Protein AF-A0A915DQT6-F1 (afdb_monomer_lite)

InterPro domains:
  IPR021109 Aspartic peptidase domain superfamily [SSF50630] (4-154)

Secondary structure (DSSP, 8-state):
--EEEEE-S-BSSS--EEEEE--SSS-S----EETTS-GGGTTTS-SS--EE-GGGBTT------PPEEETTTTEEE--TTSPPHHHHHGGGSSSS-EEEEE-TT-TTT--EEEEESS--TTTS-S------B---TT-TT-B--S------------

Radius of gyration: 19.74 Å; chains: 1; bounding box: 49×44×51 Å

Structure (mmCIF, N/CA/C/O backbone):
data_AF-A0A915DQT6-F1
#
_entry.id   AF-A0A915DQT6-F1
#
loop_
_atom_site.group_PDB
_atom_site.id
_atom_site.type_symbol
_atom_site.label_atom_id
_atom_site.label_alt_id
_atom_site.label_comp_id
_atom_site.label_asym_id
_atom_site.label_entity_id
_atom_site.label_seq_id
_atom_site.pdbx_PDB_ins_code
_atom_site.Cartn_x
_atom_site.Cartn_y
_atom_site.Cartn_z
_atom_site.occupancy
_atom_site.B_iso_or_equiv
_atom_site.auth_seq_id
_atom_site.auth_comp_id
_atom_site.auth_asym_id
_atom_site.auth_atom_id
_atom_site.pdbx_PDB_model_num
ATOM 1 N N . MET A 1 1 ? 3.728 9.821 -7.075 1.00 65.00 1 MET A N 1
ATOM 2 C CA . MET A 1 1 ? 3.226 9.214 -5.823 1.00 65.00 1 MET A CA 1
ATOM 3 C C . MET A 1 1 ? 1.722 9.146 -5.959 1.00 65.00 1 MET A C 1
ATOM 5 O O . MET A 1 1 ? 1.117 10.192 -6.163 1.00 65.00 1 MET A O 1
ATOM 9 N N . ALA A 1 2 ? 1.139 7.948 -5.953 1.00 67.94 2 ALA A N 1
ATOM 10 C CA . ALA A 1 2 ? -0.311 7.822 -6.007 1.00 67.94 2 ALA A CA 1
ATOM 11 C C . ALA A 1 2 ? -0.898 8.178 -4.635 1.00 67.94 2 ALA A C 1
ATOM 13 O O . ALA A 1 2 ? -0.335 7.818 -3.597 1.00 67.94 2 ALA A O 1
ATOM 14 N N . LEU A 1 3 ? -2.008 8.912 -4.650 1.00 74.50 3 LEU A N 1
ATOM 15 C CA . LEU A 1 3 ? -2.800 9.212 -3.465 1.00 74.50 3 LEU A CA 1
ATOM 16 C C . LEU A 1 3 ? -4.054 8.346 -3.505 1.00 74.50 3 LEU A C 1
ATOM 18 O O . LEU A 1 3 ? -4.701 8.242 -4.547 1.00 74.50 3 LEU A O 1
ATOM 22 N N . ALA A 1 4 ? -4.396 7.732 -2.379 1.00 76.94 4 ALA A N 1
ATOM 23 C CA . ALA A 1 4 ? -5.589 6.911 -2.246 1.00 76.94 4 ALA A CA 1
ATOM 24 C C . ALA A 1 4 ? -6.488 7.454 -1.138 1.00 76.94 4 ALA A C 1
ATOM 26 O O . ALA A 1 4 ? -6.022 7.763 -0.042 1.00 76.94 4 ALA A O 1
ATOM 27 N N . ASN A 1 5 ? -7.788 7.513 -1.420 1.00 83.69 5 ASN A N 1
ATOM 28 C CA . ASN A 1 5 ? -8.801 7.720 -0.397 1.00 83.69 5 ASN A CA 1
ATOM 29 C C . ASN A 1 5 ? -9.092 6.379 0.271 1.00 83.69 5 ASN A C 1
ATOM 31 O O . ASN A 1 5 ? -9.578 5.456 -0.382 1.00 83.69 5 ASN A O 1
ATOM 35 N N . ILE A 1 6 ? -8.822 6.275 1.567 1.00 85.19 6 ILE A N 1
ATOM 36 C CA . ILE A 1 6 ? -9.133 5.083 2.356 1.00 85.19 6 ILE A CA 1
ATOM 37 C C . ILE A 1 6 ? -10.081 5.429 3.498 1.00 85.19 6 ILE A C 1
ATOM 39 O O . ILE A 1 6 ? -10.099 6.552 3.997 1.00 85.19 6 ILE A O 1
ATOM 43 N N . SER A 1 7 ? -10.857 4.442 3.936 1.00 88.75 7 SER A N 1
ATOM 44 C CA . SER A 1 7 ? -11.599 4.496 5.197 1.00 88.75 7 SER A CA 1
ATOM 45 C C . SER A 1 7 ? -11.001 3.483 6.161 1.00 88.75 7 SER A C 1
ATOM 47 O O . SER A 1 7 ? -10.676 2.371 5.746 1.00 88.75 7 SER A O 1
ATOM 49 N N . PHE A 1 8 ? -10.852 3.850 7.434 1.00 86.00 8 PHE A N 1
ATOM 50 C CA . PHE A 1 8 ? -10.230 2.972 8.424 1.00 86.00 8 PHE A CA 1
ATOM 51 C C . PHE A 1 8 ? -11.129 2.714 9.640 1.00 86.00 8 PHE A C 1
ATOM 53 O O . PHE A 1 8 ? -11.684 3.637 10.241 1.00 86.00 8 PHE A O 1
ATOM 60 N N . GLY A 1 9 ? -11.231 1.439 10.030 1.00 86.44 9 GLY A N 1
ATOM 61 C CA . GLY A 1 9 ? -12.081 0.974 11.129 1.00 86.44 9 GLY A CA 1
ATOM 62 C C . GLY A 1 9 ? -13.578 0.932 10.795 1.00 86.44 9 GLY A C 1
ATOM 63 O O . GLY A 1 9 ? -13.998 1.254 9.688 1.00 86.44 9 GLY A O 1
ATOM 64 N N . THR A 1 10 ? -14.389 0.532 11.779 1.00 89.25 10 THR A N 1
ATOM 65 C CA . THR A 1 10 ? -15.859 0.563 11.688 1.00 89.25 10 THR A CA 1
ATOM 66 C C . THR A 1 10 ? -16.378 1.706 12.556 1.00 89.25 10 THR A C 1
ATOM 68 O O . THR A 1 10 ? -16.449 1.560 13.782 1.00 89.25 10 THR A O 1
ATOM 71 N N . PRO A 1 11 ? -16.669 2.875 11.968 1.00 82.19 11 PRO A N 1
ATOM 72 C CA . PRO A 1 11 ? -17.000 4.069 12.726 1.00 82.19 11 PRO A CA 1
ATOM 73 C C . PRO A 1 11 ? -18.331 3.922 13.466 1.00 82.19 11 PRO A C 1
ATOM 75 O O . PRO A 1 11 ? -19.324 3.475 12.899 1.00 82.19 11 PRO A O 1
ATOM 78 N N . ARG A 1 12 ? -18.380 4.362 14.726 1.00 80.44 12 ARG A N 1
ATOM 79 C CA . ARG A 1 12 ? -19.627 4.392 15.508 1.00 80.44 12 ARG A CA 1
ATOM 80 C C . ARG A 1 12 ? -20.528 5.571 15.141 1.00 80.44 12 ARG A C 1
ATOM 82 O O . ARG A 1 12 ? -21.736 5.481 15.327 1.00 80.44 12 ARG A O 1
ATOM 89 N N . LYS A 1 13 ? -19.942 6.686 14.687 1.00 81.50 13 LYS A N 1
ATOM 90 C CA . LYS A 1 13 ? -20.676 7.927 14.374 1.00 81.50 13 LYS A CA 1
ATOM 91 C C . LYS A 1 13 ? -20.395 8.470 12.977 1.00 81.50 13 LYS A C 1
ATOM 93 O O . LYS A 1 13 ? -21.330 8.751 12.242 1.00 81.50 13 LYS A O 1
ATOM 98 N N . PHE A 1 14 ? -19.120 8.612 12.621 1.00 80.06 14 PHE A N 1
ATOM 99 C CA . PHE A 1 14 ? -18.698 9.243 11.368 1.00 80.06 14 PHE A CA 1
ATOM 100 C C . PHE A 1 14 ? -17.552 8.468 10.719 1.00 80.06 14 PHE A C 1
ATOM 102 O O . PHE A 1 14 ? -16.637 8.078 11.455 1.00 80.06 14 PHE A O 1
ATOM 109 N N . PRO A 1 15 ? -17.575 8.273 9.385 1.00 85.38 15 PRO A N 1
ATOM 110 C CA . PRO A 1 15 ? -16.447 7.745 8.624 1.00 85.38 15 PRO A CA 1
ATOM 111 C C . PRO A 1 15 ? -15.128 8.426 8.981 1.00 85.38 15 PRO A C 1
ATOM 113 O O . PRO A 1 15 ? -15.059 9.647 9.088 1.00 85.38 15 PRO A O 1
ATOM 116 N N . GLN A 1 16 ? -14.084 7.619 9.166 1.00 88.75 16 GLN A N 1
ATOM 117 C CA . GLN A 1 16 ? -12.714 8.095 9.346 1.00 88.75 16 GLN A CA 1
ATOM 118 C C . GLN A 1 16 ? -11.988 7.896 8.018 1.00 88.75 16 GLN A C 1
ATOM 120 O O . GLN A 1 16 ? -11.523 6.793 7.722 1.00 88.75 16 GLN A O 1
ATOM 125 N N . THR A 1 17 ? -11.994 8.940 7.190 1.00 88.81 17 THR A N 1
ATOM 126 C CA . THR A 1 17 ? -11.440 8.931 5.831 1.00 88.81 17 THR A CA 1
ATOM 127 C C . THR A 1 17 ? -10.076 9.600 5.791 1.00 88.81 17 THR A C 1
ATOM 129 O O . THR A 1 17 ? -9.881 10.649 6.402 1.00 88.81 17 THR A O 1
ATOM 132 N N . PHE A 1 18 ? -9.148 9.037 5.029 1.00 86.12 18 PHE A N 1
ATOM 133 C CA . PHE A 1 18 ? -7.775 9.522 4.920 1.00 86.12 18 PHE A CA 1
ATOM 134 C C . PHE A 1 18 ? -7.354 9.574 3.459 1.00 86.12 18 PHE A C 1
ATOM 136 O O . PHE A 1 18 ? -7.719 8.690 2.684 1.00 86.12 18 PHE A O 1
ATOM 143 N N . ILE A 1 19 ? -6.545 10.575 3.120 1.00 81.56 19 ILE A N 1
ATOM 144 C CA . ILE A 1 19 ? -5.747 10.563 1.898 1.00 81.56 19 ILE A CA 1
ATOM 145 C C . ILE A 1 19 ? -4.380 10.013 2.277 1.00 81.56 19 ILE A C 1
ATOM 147 O O . ILE A 1 19 ? -3.684 10.597 3.107 1.00 81.56 19 ILE A O 1
ATOM 151 N N . VAL A 1 20 ? -4.006 8.876 1.698 1.00 78.56 20 VAL A N 1
ATOM 152 C CA . VAL A 1 20 ? -2.724 8.227 1.974 1.00 78.56 20 VAL A CA 1
ATOM 153 C C . VAL A 1 20 ? -1.860 8.197 0.730 1.00 78.56 20 VAL A C 1
ATOM 155 O O . VAL A 1 20 ? -2.336 7.939 -0.375 1.00 78.56 20 VAL A O 1
ATOM 158 N N . ALA A 1 21 ? -0.575 8.457 0.925 1.00 76.25 21 ALA A N 1
ATOM 159 C CA . ALA A 1 21 ? 0.441 8.271 -0.090 1.00 76.25 21 ALA A CA 1
ATOM 160 C C . ALA A 1 21 ? 0.859 6.801 -0.155 1.00 76.25 21 ALA A C 1
ATOM 162 O O . ALA A 1 21 ? 1.152 6.186 0.871 1.00 76.25 21 ALA A O 1
ATOM 163 N N . THR A 1 22 ? 0.942 6.244 -1.361 1.00 73.69 22 THR A N 1
ATOM 164 C CA . THR A 1 22 ? 1.570 4.9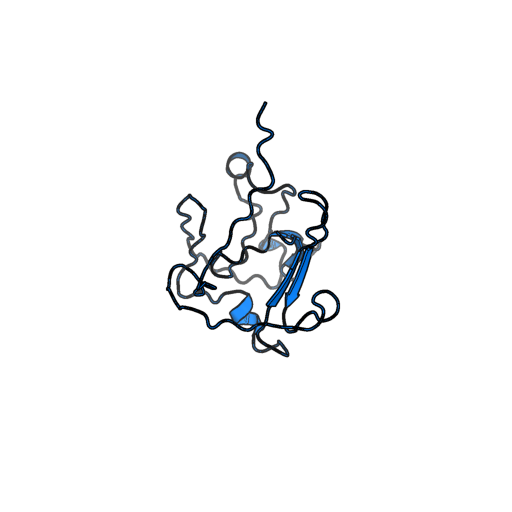35 -1.560 1.00 73.69 22 THR A CA 1
ATOM 165 C C . THR A 1 22 ? 3.089 5.096 -1.595 1.00 73.69 22 THR A C 1
ATOM 167 O O . THR A 1 22 ? 3.617 5.720 -2.523 1.00 73.69 22 THR A O 1
ATOM 170 N N . ASP A 1 23 ? 3.784 4.507 -0.624 1.00 73.50 23 ASP A N 1
ATOM 171 C CA . ASP A 1 23 ? 5.244 4.418 -0.588 1.00 73.50 23 ASP A CA 1
ATOM 172 C C . ASP A 1 23 ? 5.686 2.949 -0.538 1.00 73.50 23 ASP A C 1
ATOM 174 O O . ASP A 1 23 ? 5.438 2.243 0.439 1.00 73.50 23 ASP A O 1
ATOM 178 N N . PHE A 1 24 ? 6.352 2.497 -1.600 1.00 68.25 24 PHE A N 1
ATOM 179 C CA . PHE A 1 24 ? 6.819 1.117 -1.760 1.00 68.25 24 PHE A CA 1
ATOM 180 C C . PHE A 1 24 ? 8.180 0.857 -1.099 1.00 68.25 24 PHE A C 1
ATOM 182 O O . PHE A 1 24 ? 8.604 -0.296 -1.029 1.00 68.25 24 PHE A O 1
ATOM 189 N N . PHE A 1 25 ? 8.855 1.906 -0.616 1.00 66.12 25 PHE A N 1
ATOM 190 C CA . PHE A 1 25 ? 10.083 1.793 0.173 1.00 66.12 25 PHE A CA 1
ATOM 191 C C . PHE A 1 25 ? 9.793 1.648 1.665 1.00 66.12 25 PHE A C 1
ATOM 193 O O . PHE A 1 25 ? 10.594 1.074 2.404 1.00 66.12 25 PHE A O 1
ATOM 200 N N . SER A 1 26 ? 8.623 2.110 2.111 1.00 63.12 26 SER A N 1
ATOM 201 C CA . SER A 1 26 ? 8.072 1.679 3.389 1.00 63.12 26 SER A CA 1
ATOM 202 C C . SER A 1 26 ? 7.784 0.176 3.299 1.00 63.12 26 SER A C 1
ATOM 204 O O . SER A 1 26 ? 7.318 -0.305 2.268 1.00 63.12 26 SER A O 1
ATOM 206 N N . LEU A 1 27 ? 8.065 -0.596 4.352 1.00 63.31 27 LEU A N 1
ATOM 207 C CA . LEU A 1 27 ? 7.929 -2.066 4.386 1.00 63.31 27 LEU A CA 1
ATOM 208 C C . LEU A 1 27 ? 6.458 -2.561 4.307 1.00 63.31 27 LEU A C 1
ATOM 210 O O . LEU A 1 27 ? 6.099 -3.598 4.863 1.00 63.31 27 LEU A O 1
ATOM 214 N N . GLY A 1 28 ? 5.581 -1.813 3.632 1.00 67.75 28 GLY A N 1
ATOM 215 C CA . GLY A 1 28 ? 4.166 -2.095 3.436 1.00 67.75 28 GLY A CA 1
ATOM 216 C C . GLY A 1 28 ? 3.306 -1.780 4.660 1.00 67.75 28 GLY A C 1
ATOM 217 O O . GLY A 1 28 ? 2.268 -2.417 4.852 1.00 67.75 28 GLY A O 1
ATOM 218 N N . TYR A 1 29 ? 3.733 -0.831 5.498 1.00 75.56 29 TYR A N 1
ATOM 219 C CA . TYR A 1 29 ? 2.961 -0.360 6.646 1.00 75.56 29 TYR A CA 1
ATOM 220 C C . TYR A 1 29 ? 2.054 0.811 6.261 1.00 75.56 29 TYR A C 1
ATOM 222 O O . TYR A 1 29 ? 2.474 1.737 5.575 1.00 75.56 29 TYR A O 1
ATOM 230 N N . LEU A 1 30 ? 0.817 0.790 6.760 1.00 78.75 30 LEU A N 1
ATOM 231 C CA . LEU A 1 30 ? -0.067 1.952 6.753 1.00 78.75 30 LEU A CA 1
ATOM 232 C C . LEU A 1 30 ? 0.150 2.742 8.045 1.00 78.75 30 LEU A C 1
ATOM 234 O O . LEU A 1 30 ? 0.012 2.190 9.137 1.00 78.75 30 LEU A O 1
ATOM 238 N N . ILE A 1 31 ? 0.452 4.030 7.916 1.00 79.56 31 ILE A N 1
ATOM 239 C CA . ILE A 1 31 ? 0.686 4.931 9.046 1.00 79.56 31 ILE A CA 1
ATOM 240 C C . ILE A 1 31 ? -0.378 6.020 9.012 1.00 79.56 31 ILE A C 1
ATOM 242 O O . ILE A 1 31 ? -0.531 6.714 8.010 1.00 79.56 31 ILE A O 1
ATOM 246 N N . LEU A 1 32 ? -1.113 6.156 10.114 1.00 82.75 32 LEU A N 1
ATOM 247 C CA . LEU A 1 32 ? -2.129 7.186 10.321 1.00 82.75 32 LEU A CA 1
ATOM 248 C C . LEU A 1 32 ? -1.737 8.028 11.539 1.00 82.75 32 LEU A C 1
ATOM 250 O O . LEU A 1 32 ? -1.147 7.509 12.486 1.00 82.75 32 LEU A O 1
ATOM 254 N N . ILE A 1 33 ? -2.085 9.314 11.533 1.00 83.38 33 ILE A N 1
ATOM 255 C CA . ILE A 1 33 ? -1.845 10.200 12.677 1.00 83.38 33 ILE A CA 1
ATOM 256 C C . ILE A 1 33 ? -2.913 9.929 13.743 1.00 83.38 33 ILE A C 1
ATOM 258 O O . ILE A 1 33 ? -4.105 9.978 13.445 1.00 83.38 33 ILE A O 1
ATOM 262 N N . ASP A 1 34 ? -2.511 9.659 14.984 1.00 86.38 34 ASP A N 1
ATOM 263 C CA . ASP A 1 34 ? -3.448 9.504 16.105 1.00 86.38 34 ASP A CA 1
ATOM 264 C C . ASP A 1 34 ? -4.097 10.853 16.469 1.00 86.38 34 ASP A C 1
ATOM 266 O O . ASP A 1 34 ? -3.443 11.893 16.451 1.00 86.38 34 ASP A O 1
ATOM 270 N N . TRP A 1 35 ? -5.382 10.860 16.833 1.00 87.50 35 TRP A N 1
ATOM 271 C CA . TRP A 1 35 ? -6.096 12.079 17.251 1.00 87.50 35 TRP A CA 1
ATOM 272 C C . TRP A 1 35 ? -5.541 12.743 18.515 1.00 87.50 35 TRP A C 1
ATOM 274 O O . TRP A 1 35 ? -5.813 13.918 18.750 1.00 87.50 35 TRP A O 1
ATOM 284 N N . LYS A 1 36 ? -4.783 11.999 19.324 1.00 87.50 36 LYS A N 1
ATOM 285 C CA . LYS A 1 36 ? -4.060 12.499 20.498 1.00 87.50 36 LYS A CA 1
ATOM 286 C C . LYS A 1 36 ? -2.637 12.949 20.178 1.00 87.50 36 LYS A C 1
ATOM 288 O O . LYS A 1 36 ? -1.931 13.351 21.099 1.00 87.50 36 LYS A O 1
ATOM 293 N N . ALA A 1 37 ? -2.183 12.816 18.931 1.00 82.38 37 ALA A N 1
ATOM 294 C CA . ALA A 1 37 ? -0.853 13.263 18.552 1.00 82.38 37 ALA A CA 1
ATOM 295 C C . ALA A 1 37 ? -0.734 14.779 18.742 1.00 82.38 37 ALA A C 1
ATOM 297 O O . ALA A 1 37 ? -1.654 15.535 18.428 1.00 82.38 37 ALA A O 1
ATOM 298 N N . ASP A 1 38 ? 0.420 15.215 19.236 1.00 82.06 38 ASP A N 1
ATOM 299 C CA . ASP A 1 38 ? 0.761 16.628 19.315 1.00 82.06 38 ASP A CA 1
ATOM 300 C C . ASP A 1 38 ? 1.085 17.150 17.909 1.00 82.06 38 ASP A C 1
ATOM 302 O O . ASP A 1 38 ? 2.187 16.969 17.387 1.00 82.06 38 ASP A O 1
ATOM 306 N N . LEU A 1 39 ? 0.080 17.744 17.262 1.00 71.62 39 LEU A N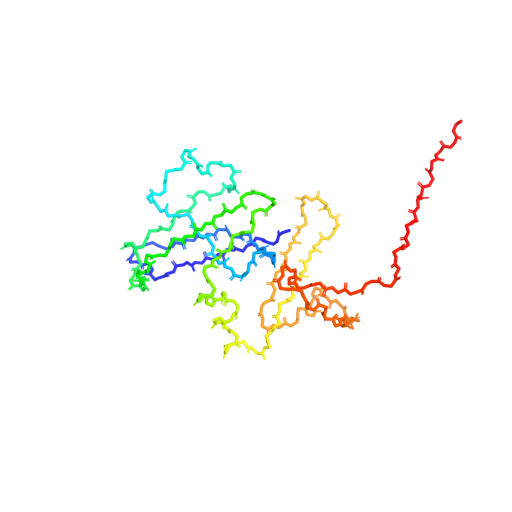 1
ATOM 307 C CA . LEU A 1 39 ? 0.156 18.142 15.858 1.00 71.62 39 LEU A CA 1
ATOM 308 C C . LEU A 1 39 ? 1.112 19.308 15.602 1.00 71.62 39 LEU A C 1
ATOM 310 O O . LEU A 1 39 ? 1.524 19.486 14.452 1.00 71.62 39 LEU A O 1
ATOM 314 N N . ASP A 1 40 ? 1.493 20.064 16.632 1.00 72.00 40 ASP A N 1
ATOM 315 C CA . ASP A 1 40 ? 2.469 21.146 16.490 1.00 72.00 40 ASP A CA 1
ATOM 316 C C . ASP A 1 40 ? 3.846 20.574 16.109 1.00 72.00 40 ASP A C 1
ATOM 318 O O . ASP A 1 40 ? 4.559 21.149 15.283 1.00 72.00 40 ASP A O 1
ATOM 322 N N . ASN A 1 41 ? 4.140 19.355 16.572 1.00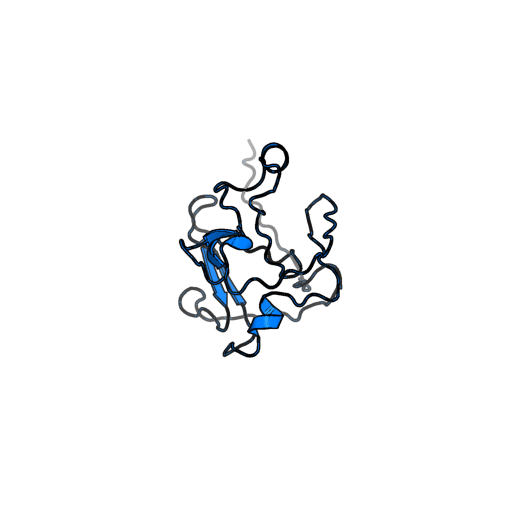 67.12 41 ASN A N 1
ATOM 323 C CA . ASN A 1 41 ? 5.352 18.596 16.262 1.00 67.12 41 ASN A CA 1
ATOM 324 C C . ASN A 1 41 ? 5.244 17.695 15.009 1.00 67.12 41 ASN A C 1
ATOM 326 O O . ASN A 1 41 ? 6.240 17.115 14.580 1.00 67.12 41 ASN A O 1
ATOM 330 N N . VAL A 1 42 ? 4.058 17.572 14.395 1.00 63.19 42 VAL A N 1
ATOM 331 C CA . VAL A 1 42 ? 3.787 16.686 13.231 1.00 63.19 42 VAL A CA 1
ATOM 332 C C . VAL A 1 42 ? 3.575 17.489 11.929 1.00 63.19 42 VAL A C 1
ATOM 334 O O . VAL A 1 42 ? 3.357 16.939 10.850 1.00 63.19 42 VAL A O 1
ATOM 337 N N . SER A 1 43 ? 3.674 18.816 12.006 1.00 49.78 43 SER A N 1
ATOM 338 C CA . SER A 1 43 ? 3.128 19.789 11.049 1.00 49.78 43 SER A CA 1
ATOM 339 C C . SER A 1 43 ? 3.743 19.835 9.637 1.00 49.78 43 SER A C 1
ATOM 341 O O . SER A 1 43 ? 3.220 20.560 8.792 1.00 49.78 43 SER A O 1
ATOM 343 N N . HIS A 1 44 ? 4.787 19.060 9.329 1.00 52.44 44 HIS A N 1
ATOM 344 C CA . HIS A 1 44 ? 5.534 19.215 8.071 1.00 52.44 44 HIS A CA 1
ATOM 345 C C . HIS A 1 44 ? 5.180 18.251 6.931 1.00 52.44 44 HIS A C 1
ATOM 347 O O . HIS A 1 44 ? 5.660 18.472 5.822 1.00 52.44 44 HIS A O 1
ATOM 353 N N . PHE A 1 45 ? 4.364 17.210 7.146 1.00 52.22 45 PHE A N 1
ATOM 354 C CA . PHE A 1 45 ? 4.333 16.100 6.179 1.00 52.22 45 PHE A CA 1
ATOM 355 C C . PHE A 1 45 ? 3.017 15.794 5.461 1.00 52.22 45 PHE A C 1
ATOM 357 O O . PHE A 1 45 ? 3.088 15.052 4.486 1.00 52.22 45 PHE A O 1
ATOM 364 N N . LEU A 1 46 ? 1.845 16.326 5.841 1.00 54.69 46 LEU A N 1
ATOM 365 C CA . LEU A 1 46 ? 0.589 15.933 5.174 1.00 54.69 46 LEU A CA 1
ATOM 366 C C . LEU A 1 46 ? -0.401 17.102 4.972 1.00 54.69 46 LEU A C 1
ATOM 368 O O . LEU A 1 46 ? -0.659 17.839 5.925 1.00 54.69 46 LEU A O 1
ATOM 372 N N . PRO A 1 47 ? -0.967 17.270 3.754 1.00 47.81 47 PRO A N 1
ATOM 373 C CA . PRO A 1 47 ? -1.858 18.382 3.408 1.00 47.81 47 PRO A CA 1
ATOM 374 C C . PRO A 1 47 ? -3.233 18.322 4.096 1.00 47.81 47 PRO A C 1
ATOM 376 O O . PRO A 1 47 ? -3.834 19.372 4.301 1.00 47.81 47 PRO A O 1
ATOM 379 N N . ASP A 1 48 ? -3.680 17.142 4.539 1.00 59.56 48 ASP A N 1
ATOM 380 C CA . ASP A 1 48 ? -4.942 16.960 5.264 1.00 59.56 48 ASP A CA 1
ATOM 381 C C . ASP A 1 48 ? -4.690 16.304 6.627 1.00 59.56 48 ASP A C 1
ATOM 383 O O . ASP A 1 48 ? -4.265 15.152 6.725 1.00 59.56 48 ASP A O 1
ATOM 387 N N . LYS A 1 49 ? -4.958 17.044 7.710 1.00 66.00 49 LYS A N 1
ATOM 388 C CA . LYS A 1 49 ? -4.747 16.608 9.104 1.00 66.00 49 LYS A CA 1
ATOM 389 C C . LYS A 1 49 ? -5.861 15.680 9.605 1.00 66.00 49 LYS A C 1
ATOM 391 O O . LYS A 1 49 ? -6.372 15.860 10.711 1.00 66.00 49 LYS A O 1
ATOM 396 N N . ASN A 1 50 ? -6.269 14.700 8.802 1.00 81.00 50 ASN A N 1
ATOM 397 C CA . ASN A 1 50 ? -7.226 13.704 9.271 1.00 81.00 50 ASN A CA 1
ATOM 398 C C . ASN A 1 50 ? -6.535 12.800 10.288 1.00 81.00 50 ASN A C 1
ATOM 400 O O . ASN A 1 50 ? -5.493 12.205 10.013 1.00 81.00 50 ASN A O 1
ATOM 404 N N . THR A 1 51 ? -7.123 12.709 11.476 1.00 87.00 51 THR A N 1
ATOM 405 C CA . THR A 1 51 ? -6.598 11.896 12.566 1.00 87.00 51 THR A CA 1
ATOM 406 C C . THR A 1 51 ? -7.476 10.680 12.816 1.00 87.00 51 THR A C 1
ATOM 408 O O . THR A 1 51 ? -8.698 10.711 12.657 1.00 87.00 51 THR A O 1
ATOM 411 N N . PHE A 1 52 ? -6.844 9.577 13.199 1.00 89.94 52 PHE A N 1
ATOM 412 C CA . PHE A 1 52 ? -7.528 8.362 13.591 1.00 89.94 52 PHE A CA 1
ATOM 413 C C . PHE A 1 52 ? -7.904 8.419 15.071 1.00 89.94 52 PHE A C 1
ATOM 415 O O . PHE A 1 52 ? -7.051 8.546 15.948 1.00 89.94 52 PHE A O 1
ATOM 422 N N . ASN A 1 53 ? -9.196 8.268 15.351 1.00 91.69 53 ASN A N 1
ATOM 423 C CA . ASN A 1 53 ? -9.759 8.104 16.679 1.00 91.69 53 ASN A CA 1
ATOM 424 C C . ASN A 1 53 ? -10.206 6.654 16.902 1.00 91.69 53 ASN A C 1
ATOM 426 O O . ASN A 1 53 ? -11.313 6.240 16.538 1.00 91.69 53 ASN A O 1
ATOM 430 N N . SER A 1 54 ? -9.347 5.894 17.580 1.00 91.44 54 SER A N 1
ATOM 431 C CA . SER A 1 54 ? -9.594 4.504 17.972 1.00 91.44 54 SER A CA 1
ATOM 432 C C . SER A 1 54 ? -10.859 4.319 18.815 1.00 91.44 54 SER A C 1
ATOM 434 O O . SER A 1 54 ? -11.558 3.322 18.655 1.00 91.44 54 SER A O 1
ATOM 436 N N . SER A 1 55 ? -11.222 5.303 19.647 1.00 92.44 55 SER A N 1
ATOM 437 C CA . SER A 1 55 ? -12.432 5.244 20.486 1.00 92.44 55 SER A CA 1
ATOM 438 C C . SER A 1 55 ? -13.722 5.347 19.663 1.00 92.44 55 SER A C 1
ATOM 440 O O . SER A 1 55 ? -14.790 4.937 20.118 1.00 92.44 55 SER A O 1
ATOM 442 N N . ASN A 1 56 ? -13.633 5.874 18.439 1.00 91.81 56 ASN A N 1
ATOM 443 C CA . ASN A 1 56 ? -14.748 5.962 17.501 1.00 91.81 56 ASN A CA 1
ATOM 444 C C . ASN A 1 56 ? -14.850 4.730 16.578 1.00 91.81 56 ASN A C 1
ATOM 446 O O . ASN A 1 56 ? -15.734 4.695 15.728 1.00 91.81 56 ASN A O 1
ATOM 450 N N . SER A 1 57 ? -13.997 3.711 16.728 1.00 92.81 57 SER A N 1
ATOM 451 C CA . SER A 1 57 ? -14.056 2.480 15.927 1.00 92.81 57 SER A CA 1
ATOM 452 C C . SER A 1 57 ? -14.518 1.291 16.773 1.00 92.81 57 SER A C 1
ATOM 454 O O . SER A 1 57 ? -13.951 1.008 17.825 1.00 92.81 57 SER A O 1
ATOM 456 N N . SER A 1 58 ? -15.559 0.574 16.341 1.00 92.75 58 SER A N 1
ATOM 457 C CA . SER A 1 58 ? -16.025 -0.648 17.020 1.00 92.75 58 SER A CA 1
ATOM 458 C C . SER A 1 58 ? -15.147 -1.870 16.746 1.00 92.75 58 SER A C 1
ATOM 460 O O . SER A 1 58 ? -15.179 -2.815 17.526 1.00 92.75 58 SER A O 1
ATOM 462 N N . THR A 1 59 ? -14.349 -1.842 15.678 1.00 91.00 59 THR A N 1
ATOM 463 C CA . THR A 1 59 ? -13.441 -2.931 15.289 1.00 91.00 59 THR A CA 1
ATOM 464 C C . THR A 1 59 ? -11.990 -2.673 15.681 1.00 91.00 59 THR A C 1
ATOM 466 O O . THR A 1 59 ? -11.105 -3.434 15.301 1.00 91.00 59 THR A O 1
ATOM 469 N N . PHE A 1 60 ? -11.714 -1.597 16.423 1.00 89.88 60 PHE A N 1
ATOM 470 C CA . PHE A 1 60 ? -10.360 -1.331 16.886 1.00 89.88 60 PHE A CA 1
ATOM 471 C C . PHE A 1 60 ? -9.947 -2.334 17.964 1.00 89.88 60 PHE A C 1
ATOM 473 O O . PHE A 1 60 ? -10.546 -2.404 19.037 1.00 89.88 60 PHE A O 1
ATOM 480 N N . THR A 1 61 ? -8.864 -3.054 17.695 1.00 85.81 61 THR A N 1
ATOM 481 C CA . THR A 1 61 ? -8.149 -3.865 18.678 1.00 85.81 61 THR A CA 1
ATOM 482 C C . THR A 1 61 ? -6.804 -3.210 18.952 1.00 85.81 61 THR A C 1
ATOM 484 O O . THR A 1 61 ? -5.936 -3.172 18.079 1.00 85.81 61 THR A O 1
ATOM 487 N N . GLY A 1 62 ? -6.635 -2.661 20.154 1.00 81.06 62 GLY A N 1
ATOM 488 C CA . GLY A 1 62 ? -5.406 -1.971 20.529 1.00 81.06 62 GLY A CA 1
ATOM 489 C C . GLY A 1 62 ? -4.228 -2.927 20.681 1.00 81.06 62 GLY A C 1
ATOM 490 O O . GLY A 1 62 ? -4.335 -3.964 21.335 1.00 81.06 62 GLY A O 1
ATOM 491 N N . ARG A 1 63 ? -3.080 -2.538 20.126 1.00 78.81 63 ARG A N 1
ATOM 492 C CA . ARG A 1 63 ? -1.778 -3.112 20.463 1.00 78.81 63 ARG A CA 1
ATOM 493 C C . ARG A 1 63 ? -0.803 -1.960 20.672 1.00 78.81 63 ARG A C 1
ATOM 495 O O . ARG A 1 63 ? -0.560 -1.190 19.750 1.00 78.81 63 ARG A O 1
ATOM 502 N N . ASN A 1 64 ? -0.258 -1.841 21.879 1.00 75.06 64 ASN A N 1
ATOM 503 C CA . ASN A 1 64 ? 0.762 -0.840 22.172 1.00 75.06 64 ASN A CA 1
ATOM 504 C C . ASN A 1 64 ? 2.101 -1.366 21.673 1.00 75.06 64 ASN A C 1
ATOM 506 O O . ASN A 1 64 ? 2.736 -2.190 22.328 1.00 75.06 64 ASN A O 1
ATOM 510 N N . VAL A 1 65 ? 2.483 -0.926 20.480 1.00 71.38 65 VAL A N 1
ATOM 511 C CA . VAL A 1 65 ? 3.776 -1.243 19.888 1.00 71.38 65 VAL A CA 1
ATOM 512 C C . VAL A 1 65 ? 4.489 0.061 19.598 1.00 71.38 65 VAL A C 1
ATOM 514 O O . VAL A 1 65 ? 3.932 0.941 18.945 1.00 71.38 65 VAL A O 1
ATOM 517 N N . ASN A 1 66 ? 5.713 0.186 20.098 1.00 71.12 66 ASN A N 1
ATOM 518 C CA . ASN A 1 66 ? 6.536 1.349 19.816 1.00 71.12 66 ASN A CA 1
ATOM 519 C C . ASN A 1 66 ? 7.134 1.196 18.417 1.00 71.12 66 ASN A C 1
ATOM 521 O O . ASN A 1 66 ? 7.761 0.180 18.118 1.00 71.12 66 ASN A O 1
ATOM 525 N N . PHE A 1 67 ? 6.938 2.209 17.581 1.00 67.19 67 PHE A N 1
ATOM 526 C CA . PHE A 1 67 ? 7.618 2.344 16.299 1.00 67.19 67 PHE A CA 1
ATOM 527 C C . PHE A 1 67 ? 8.763 3.335 16.478 1.00 67.19 67 PHE A C 1
ATOM 529 O O . PHE A 1 67 ? 8.560 4.426 17.012 1.00 67.19 67 PHE A O 1
ATOM 536 N N . THR A 1 68 ? 9.960 2.965 16.040 1.00 63.72 68 THR A N 1
ATOM 537 C CA . THR A 1 68 ? 11.089 3.889 15.922 1.00 63.72 68 THR A CA 1
ATOM 538 C C . THR A 1 68 ? 11.222 4.294 14.461 1.00 63.72 68 THR A C 1
ATOM 540 O O . THR A 1 68 ? 11.208 3.444 13.571 1.00 63.72 68 THR A O 1
ATOM 543 N N . SER A 1 69 ? 11.312 5.596 14.209 1.00 60.50 69 SER A N 1
ATOM 544 C CA . SER A 1 69 ? 11.617 6.140 12.888 1.00 60.50 69 SER A CA 1
ATOM 545 C C . SER A 1 69 ? 13.012 6.737 12.933 1.00 60.50 69 SER A C 1
ATOM 547 O O . SER A 1 69 ? 13.221 7.736 13.619 1.00 60.50 69 SER A O 1
ATOM 549 N N . ASP A 1 70 ? 13.931 6.176 12.160 1.00 55.38 70 ASP A N 1
ATOM 550 C CA . ASP A 1 70 ? 15.224 6.798 11.909 1.00 55.38 70 ASP A CA 1
ATOM 551 C C . ASP A 1 70 ? 15.060 7.724 10.684 1.00 55.38 70 ASP A C 1
ATOM 553 O O . ASP A 1 70 ? 14.857 7.267 9.560 1.00 55.38 70 ASP A O 1
ATOM 557 N N . PHE A 1 71 ? 15.052 9.046 10.885 1.00 47.16 71 PHE A N 1
ATOM 558 C CA . PHE A 1 71 ? 15.152 10.025 9.783 1.00 47.16 71 PHE A CA 1
ATOM 559 C C . PHE A 1 71 ? 16.594 9.976 9.224 1.00 47.16 71 PHE A C 1
ATOM 561 O O . PHE A 1 71 ? 17.526 9.982 10.019 1.00 47.16 71 PHE A O 1
ATOM 568 N N . ALA A 1 72 ? 16.931 9.961 7.927 1.00 46.09 72 ALA A N 1
ATOM 569 C CA . ALA A 1 72 ? 16.222 10.136 6.659 1.00 46.09 72 ALA A CA 1
ATOM 570 C C . ALA A 1 72 ? 16.982 9.381 5.525 1.00 46.09 72 ALA A C 1
ATOM 572 O O . ALA A 1 72 ? 18.197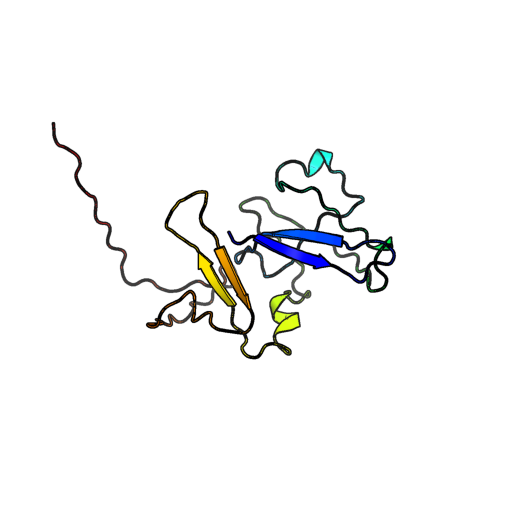 9.199 5.649 1.00 46.09 72 ALA A O 1
ATOM 573 N N . PRO A 1 73 ? 16.335 9.011 4.395 1.00 49.44 73 PRO A N 1
ATOM 574 C CA . PRO A 1 73 ? 14.915 9.180 4.087 1.00 49.44 73 PRO A CA 1
ATOM 575 C C . PRO A 1 73 ? 14.082 8.151 4.861 1.00 49.44 73 PRO A C 1
ATOM 577 O O . PRO A 1 73 ? 14.469 6.994 4.979 1.00 49.44 73 PRO A O 1
ATOM 580 N N . SER A 1 74 ? 12.986 8.615 5.461 1.00 53.06 74 SER A N 1
ATOM 581 C CA . SER A 1 74 ? 12.278 7.991 6.584 1.00 53.06 74 SER A CA 1
ATOM 582 C C . SER A 1 74 ? 11.671 6.622 6.261 1.00 53.06 74 SER A C 1
ATOM 584 O O . SER A 1 74 ? 10.487 6.504 5.953 1.00 53.06 74 SER A O 1
ATOM 586 N N . ILE A 1 75 ? 12.473 5.566 6.380 1.00 54.00 75 ILE A N 1
ATOM 587 C CA . ILE A 1 75 ? 11.968 4.196 6.388 1.00 54.00 75 ILE A CA 1
ATOM 588 C C . ILE A 1 75 ? 11.401 3.947 7.782 1.00 54.00 75 ILE A C 1
ATOM 590 O O . ILE A 1 75 ? 12.140 3.713 8.739 1.00 54.00 75 ILE A O 1
ATOM 594 N N . VAL A 1 76 ? 10.075 3.968 7.907 1.00 56.44 76 VAL A N 1
ATOM 595 C CA . VAL A 1 76 ? 9.433 3.480 9.129 1.00 56.44 76 VAL A CA 1
ATOM 596 C C . VAL A 1 76 ? 9.572 1.964 9.157 1.00 56.44 76 VAL A C 1
ATOM 598 O O . VAL A 1 76 ? 8.872 1.234 8.449 1.00 56.44 76 VAL A O 1
ATOM 601 N N . ARG A 1 77 ? 10.503 1.485 9.983 1.00 58.84 77 ARG A N 1
ATOM 602 C CA . ARG A 1 77 ? 10.648 0.064 10.280 1.00 58.84 77 ARG A CA 1
ATOM 603 C C . ARG A 1 77 ? 9.681 -0.281 11.404 1.00 58.84 77 ARG A C 1
ATOM 605 O O . ARG A 1 77 ? 9.946 -0.056 12.581 1.00 58.84 77 ARG A O 1
ATOM 612 N N . GLY A 1 78 ? 8.522 -0.811 11.026 1.00 57.84 78 GLY A N 1
ATOM 613 C CA . GLY A 1 78 ? 7.680 -1.519 11.979 1.00 57.84 78 GLY A CA 1
ATOM 614 C C . GLY A 1 78 ? 8.396 -2.760 12.516 1.00 57.84 78 GLY A C 1
ATOM 615 O O . GLY A 1 78 ? 9.285 -3.295 11.847 1.00 57.84 78 GLY A O 1
ATOM 616 N N . PRO A 1 79 ? 8.039 -3.224 13.720 1.00 63.41 79 PRO A N 1
ATOM 617 C CA . PRO A 1 79 ? 8.638 -4.424 14.279 1.00 63.41 79 PRO A CA 1
ATOM 618 C C . PRO A 1 79 ? 8.435 -5.615 13.345 1.00 63.41 79 PRO A C 1
ATOM 620 O O . PRO A 1 79 ? 7.374 -5.777 12.745 1.00 63.41 79 PRO A O 1
ATOM 623 N N . SER A 1 80 ? 9.457 -6.466 13.249 1.00 65.62 80 SER A N 1
ATOM 624 C CA . SER A 1 80 ? 9.551 -7.569 12.278 1.00 65.62 80 SER A CA 1
ATOM 625 C C . SER A 1 80 ? 8.421 -8.602 12.357 1.00 65.62 80 SER A C 1
ATOM 627 O O . SER A 1 80 ? 8.290 -9.442 11.472 1.00 65.62 80 SER A O 1
ATOM 629 N N . ASN A 1 81 ? 7.598 -8.556 13.405 1.00 66.50 81 ASN A N 1
ATOM 630 C CA . ASN A 1 81 ? 6.487 -9.468 13.642 1.00 66.50 81 ASN A CA 1
ATOM 631 C C . ASN A 1 81 ? 5.115 -8.924 13.202 1.00 66.50 81 ASN A C 1
ATOM 633 O O . ASN A 1 81 ? 4.108 -9.602 13.425 1.00 66.50 81 ASN A O 1
ATOM 637 N N . LEU A 1 82 ? 5.036 -7.720 12.625 1.00 69.81 82 LEU A N 1
ATOM 638 C CA . LEU A 1 82 ? 3.792 -7.198 12.062 1.00 69.81 82 LEU A CA 1
ATOM 639 C C . LEU A 1 82 ? 3.727 -7.477 10.552 1.00 69.81 82 LEU A C 1
ATOM 641 O O . LEU A 1 82 ? 4.608 -7.041 9.815 1.00 69.81 82 LEU A O 1
ATOM 645 N N . PRO A 1 83 ? 2.691 -8.181 10.059 1.00 73.81 83 PRO A N 1
ATOM 646 C CA . PRO A 1 83 ? 2.538 -8.399 8.629 1.00 73.81 83 PRO A CA 1
ATOM 647 C C . PRO A 1 83 ? 2.200 -7.079 7.925 1.00 73.81 83 PRO A C 1
ATOM 649 O O . PRO A 1 83 ? 1.358 -6.311 8.401 1.00 73.81 83 PRO A O 1
ATOM 652 N N . SER A 1 84 ? 2.818 -6.838 6.767 1.00 75.94 84 SER A N 1
ATOM 653 C CA . SER A 1 84 ? 2.471 -5.712 5.892 1.00 75.94 84 SER A CA 1
ATOM 654 C C . SER A 1 84 ? 0.998 -5.768 5.470 1.00 75.94 84 SER A C 1
ATOM 656 O O . SER A 1 84 ? 0.384 -6.839 5.461 1.00 75.94 84 SER A O 1
ATOM 658 N N . VAL A 1 85 ? 0.421 -4.626 5.085 1.00 78.81 85 VAL A N 1
ATOM 659 C CA . VAL A 1 85 ? -0.968 -4.557 4.591 1.00 78.81 85 VAL A CA 1
ATOM 660 C C . VAL A 1 85 ? -1.173 -5.516 3.418 1.00 78.81 85 VAL A C 1
ATOM 662 O O . VAL A 1 85 ? -2.174 -6.222 3.360 1.00 78.81 85 VAL A O 1
ATOM 665 N N . LEU A 1 86 ? -0.184 -5.605 2.528 1.00 75.19 86 LEU A N 1
ATOM 666 C CA . LEU A 1 86 ? -0.214 -6.483 1.359 1.00 75.19 86 LEU A CA 1
ATOM 667 C C . LEU A 1 86 ? -0.216 -7.965 1.742 1.00 75.19 86 LEU A C 1
ATOM 669 O O . LEU A 1 86 ? -1.009 -8.733 1.203 1.00 75.19 86 LEU A O 1
ATOM 673 N N . ASN A 1 87 ? 0.599 -8.357 2.724 1.00 76.88 87 ASN A N 1
ATOM 674 C CA . ASN A 1 87 ? 0.622 -9.734 3.218 1.00 76.88 87 ASN A CA 1
ATOM 675 C C . ASN A 1 87 ? -0.698 -10.130 3.891 1.00 76.88 87 ASN A C 1
ATOM 677 O O . ASN A 1 87 ? -1.055 -11.303 3.881 1.00 76.88 87 ASN A O 1
ATOM 681 N N . GLN A 1 88 ? -1.428 -9.173 4.469 1.00 82.25 88 GLN A N 1
ATOM 682 C CA . GLN A 1 88 ? -2.724 -9.445 5.097 1.00 82.25 88 GLN A CA 1
ATOM 683 C C . GLN A 1 88 ? -3.842 -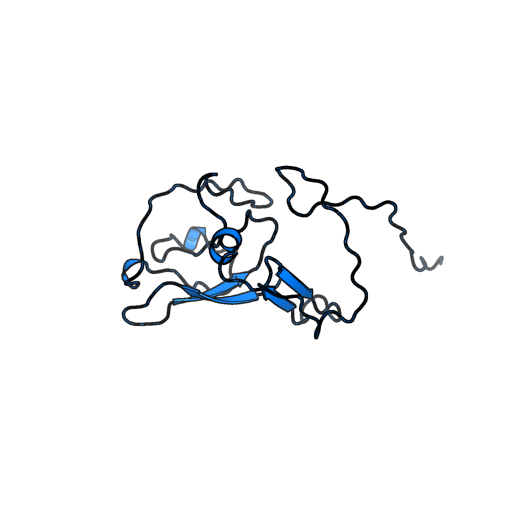9.659 4.073 1.00 82.25 88 GLN A C 1
ATOM 685 O O . GLN A 1 88 ? -4.769 -10.419 4.344 1.00 82.25 88 GLN A O 1
ATOM 690 N N . ILE A 1 89 ? -3.758 -9.021 2.902 1.00 80.88 89 ILE A N 1
ATOM 691 C CA . ILE A 1 89 ? -4.790 -9.127 1.862 1.00 80.88 89 ILE A CA 1
ATOM 692 C C . ILE A 1 89 ? -4.461 -10.161 0.783 1.00 80.88 89 ILE A C 1
ATOM 694 O O . ILE A 1 89 ? -5.344 -10.518 0.017 1.00 80.88 89 ILE A O 1
ATOM 698 N N . VAL A 1 90 ? -3.237 -10.693 0.729 1.00 83.12 90 VAL A N 1
ATOM 699 C CA . VAL A 1 90 ? -2.806 -11.615 -0.339 1.00 83.12 90 VAL A CA 1
ATOM 700 C C . VAL A 1 90 ? -3.736 -12.821 -0.526 1.00 83.12 90 VAL A C 1
ATOM 702 O O . VAL A 1 90 ? -3.942 -13.261 -1.650 1.00 83.12 90 VAL A O 1
ATOM 705 N N . GLY A 1 91 ? -4.341 -13.325 0.556 1.00 83.00 91 GLY A N 1
ATOM 706 C CA . GLY A 1 91 ? -5.261 -14.466 0.517 1.00 83.00 91 GLY A CA 1
ATOM 707 C C . GLY A 1 91 ? -6.653 -14.160 -0.048 1.00 83.00 91 GLY A C 1
ATOM 708 O O . GLY A 1 91 ? -7.433 -15.087 -0.237 1.00 83.00 91 GLY A O 1
ATOM 709 N N . VAL A 1 92 ? -6.975 -12.886 -0.293 1.00 84.25 92 VAL A N 1
ATOM 710 C CA . VAL A 1 92 ? -8.257 -12.444 -0.869 1.00 84.25 92 VAL A CA 1
ATOM 711 C C . VAL A 1 92 ? -8.101 -11.778 -2.239 1.00 84.25 92 VAL A C 1
ATOM 713 O O . VAL A 1 92 ? -9.081 -11.281 -2.783 1.00 84.25 92 VAL A O 1
ATOM 716 N N . LEU A 1 93 ? -6.882 -11.737 -2.785 1.00 83.19 93 LEU A N 1
ATOM 717 C CA . LEU A 1 93 ? -6.605 -11.185 -4.109 1.00 83.19 93 LEU A CA 1
ATOM 718 C C . LEU A 1 93 ? -6.616 -12.290 -5.167 1.00 83.19 93 LEU A C 1
ATOM 720 O O . LEU A 1 93 ? -6.081 -13.372 -4.933 1.00 83.19 93 LEU A O 1
ATOM 724 N N . ASP A 1 94 ? -7.134 -11.978 -6.355 1.00 84.56 94 ASP A N 1
ATOM 725 C CA . ASP A 1 94 ? -7.078 -12.885 -7.510 1.00 84.56 94 ASP A CA 1
ATOM 726 C C . ASP A 1 94 ? -5.627 -13.164 -7.939 1.00 84.56 94 ASP A C 1
ATOM 728 O O . ASP A 1 94 ? -5.276 -14.287 -8.305 1.00 84.56 94 ASP A O 1
ATOM 732 N N . ALA A 1 95 ? -4.762 -12.147 -7.856 1.00 84.00 95 ALA A N 1
ATOM 733 C CA . ALA A 1 95 ? -3.325 -12.274 -8.049 1.00 84.00 95 ALA A CA 1
ATOM 734 C C . ALA A 1 95 ? -2.541 -11.428 -7.027 1.00 84.00 95 ALA A C 1
ATOM 736 O O . ALA A 1 95 ? -2.911 -10.289 -6.749 1.00 84.00 95 ALA A O 1
ATOM 737 N N . PRO A 1 96 ? -1.406 -11.910 -6.493 1.00 83.25 96 PRO A N 1
ATOM 738 C CA . PRO A 1 96 ? -0.596 -11.187 -5.510 1.00 83.25 96 PRO A CA 1
ATOM 739 C C . PRO A 1 96 ? 0.290 -10.115 -6.176 1.00 83.25 96 PRO A C 1
ATOM 741 O O . PRO A 1 96 ? 1.510 -10.113 -6.020 1.00 83.25 96 PRO A O 1
ATOM 744 N N . VAL A 1 97 ? -0.308 -9.227 -6.970 1.00 84.19 97 VAL A N 1
ATOM 745 C CA . VAL A 1 97 ? 0.393 -8.205 -7.759 1.00 84.19 97 VAL A CA 1
ATOM 746 C C . VAL A 1 97 ? -0.162 -6.814 -7.479 1.00 84.19 97 VAL A C 1
ATOM 748 O O . VAL A 1 97 ? -1.339 -6.646 -7.161 1.00 84.19 97 VAL A O 1
ATOM 751 N N . ILE A 1 98 ? 0.701 -5.811 -7.619 1.00 84.88 98 ILE A N 1
ATOM 752 C CA . ILE A 1 98 ? 0.320 -4.399 -7.609 1.00 84.88 98 ILE A CA 1
ATOM 753 C C . ILE A 1 98 ? 0.859 -3.780 -8.886 1.00 84.88 98 ILE A C 1
ATOM 755 O O . ILE A 1 98 ? 2.052 -3.899 -9.169 1.00 84.88 98 ILE A O 1
ATOM 759 N N . THR A 1 99 ? 0.006 -3.095 -9.637 1.00 86.19 99 THR A N 1
ATOM 760 C CA . THR A 1 99 ? 0.426 -2.292 -10.784 1.00 86.19 99 THR A CA 1
ATOM 761 C C . THR A 1 99 ? 0.266 -0.820 -10.480 1.00 86.19 99 THR A C 1
ATOM 763 O O . THR A 1 99 ? -0.771 -0.388 -9.980 1.00 86.19 99 THR A O 1
ATOM 766 N N . ILE A 1 100 ? 1.295 -0.047 -10.806 1.00 84.00 100 ILE A N 1
ATOM 767 C CA . ILE A 1 100 ? 1.309 1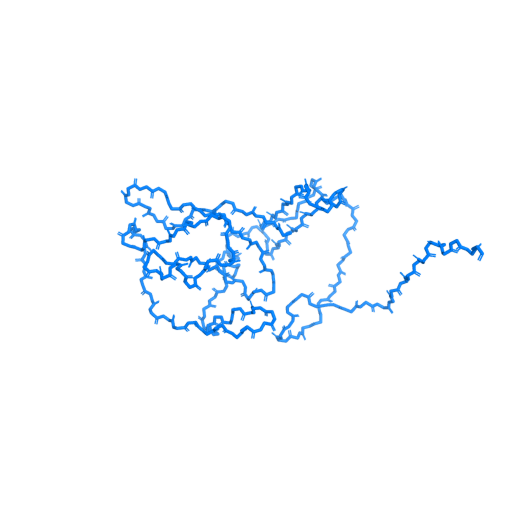.400 -10.628 1.00 84.00 100 ILE A CA 1
ATOM 768 C C . ILE A 1 100 ? 1.354 2.023 -12.010 1.00 84.00 100 ILE A C 1
ATOM 770 O O . ILE A 1 100 ? 2.269 1.763 -12.792 1.00 84.00 100 ILE A O 1
ATOM 774 N N . TRP A 1 101 ? 0.400 2.898 -12.273 1.00 85.44 101 TRP A N 1
ATOM 775 C CA . TRP A 1 101 ? 0.415 3.758 -13.434 1.00 85.44 101 TRP A CA 1
ATOM 776 C C . TRP A 1 101 ? 0.643 5.201 -12.995 1.00 85.44 101 TRP A C 1
ATOM 778 O O . TRP A 1 101 ? -0.046 5.719 -12.116 1.00 85.44 101 TRP A O 1
ATOM 788 N N . ASN A 1 102 ? 1.617 5.858 -13.617 1.00 80.25 102 ASN A N 1
ATOM 789 C CA . ASN A 1 102 ? 1.872 7.280 -13.427 1.00 80.25 102 ASN A CA 1
ATOM 790 C C . ASN A 1 102 ? 1.737 7.975 -14.782 1.00 80.25 102 ASN A C 1
ATOM 792 O O . ASN A 1 102 ? 2.419 7.606 -15.743 1.00 80.25 102 ASN A O 1
ATOM 796 N N . ASN A 1 103 ? 0.879 8.991 -14.865 1.00 77.25 103 ASN A N 1
ATOM 797 C CA . ASN A 1 103 ? 0.787 9.815 -16.059 1.00 77.25 103 ASN A CA 1
ATOM 798 C C . ASN A 1 103 ? 1.974 10.786 -16.128 1.00 77.25 103 ASN A C 1
ATOM 800 O O . ASN A 1 103 ? 1.999 11.812 -15.448 1.00 77.25 103 ASN A O 1
ATOM 804 N N . ASN A 1 104 ? 2.953 10.471 -16.973 1.00 68.56 104 ASN A N 1
ATOM 805 C CA . ASN A 1 104 ? 4.173 11.263 -17.133 1.00 68.56 104 ASN A CA 1
ATOM 806 C C . ASN A 1 104 ? 3.993 12.536 -17.978 1.00 68.56 104 ASN A C 1
ATOM 808 O O . ASN A 1 104 ? 4.980 13.212 -18.256 1.00 68.56 104 ASN A O 1
ATOM 812 N N . THR A 1 105 ? 2.776 12.885 -18.416 1.00 62.81 105 THR A N 1
ATOM 813 C CA . THR A 1 105 ? 2.603 14.027 -19.327 1.00 62.81 105 THR A CA 1
ATOM 814 C C . THR A 1 105 ? 2.860 15.385 -18.680 1.00 62.81 105 THR A C 1
ATOM 816 O O . THR A 1 105 ? 3.130 16.322 -19.418 1.00 62.81 105 THR A O 1
ATOM 819 N N . ASN A 1 106 ? 2.839 15.509 -17.346 1.00 54.00 106 ASN A N 1
ATOM 820 C CA . ASN A 1 106 ? 3.211 16.735 -16.633 1.00 54.00 106 ASN A CA 1
ATOM 821 C C . ASN A 1 106 ? 3.724 16.417 -15.219 1.00 54.00 106 ASN A C 1
ATOM 823 O O . ASN A 1 106 ? 2.958 15.945 -14.375 1.00 54.00 106 ASN A O 1
ATOM 827 N N . PHE A 1 107 ? 4.991 16.737 -14.935 1.00 53.03 107 PHE A N 1
ATOM 828 C CA . PHE A 1 107 ? 5.548 16.760 -13.577 1.00 53.03 107 PHE A CA 1
ATOM 829 C C . PHE A 1 107 ? 4.794 17.805 -12.733 1.00 53.03 107 PHE A C 1
ATOM 831 O O . PHE A 1 107 ? 5.174 18.970 -12.695 1.00 53.03 107 PHE A O 1
ATOM 838 N N . GLY A 1 108 ? 3.683 17.412 -12.107 1.00 52.19 108 GLY A N 1
ATOM 839 C CA . GLY A 1 108 ? 2.923 18.264 -11.187 1.00 52.19 108 GLY A CA 1
ATOM 840 C C . GLY A 1 108 ? 1.403 18.108 -11.243 1.00 52.19 108 GLY A C 1
ATOM 841 O O . GLY A 1 108 ? 0.764 18.328 -10.226 1.00 52.19 108 GLY A O 1
ATOM 842 N N . ASN A 1 109 ? 0.832 17.677 -12.378 1.00 55.16 109 ASN A N 1
ATOM 843 C CA . ASN A 1 109 ? -0.630 17.576 -12.574 1.00 55.16 109 ASN A CA 1
ATOM 844 C C . ASN A 1 109 ? -1.089 16.245 -13.208 1.00 55.16 109 ASN A C 1
ATOM 846 O O . ASN A 1 109 ? -2.221 16.129 -13.676 1.00 55.16 109 ASN A O 1
ATOM 850 N N . GLY A 1 110 ? -0.215 15.238 -13.269 1.00 62.22 110 GLY A N 1
ATOM 851 C CA . GLY A 1 110 ? -0.562 13.921 -13.800 1.00 62.22 110 GLY A CA 1
ATOM 852 C C . GLY A 1 110 ? -1.407 13.101 -12.823 1.00 62.22 110 GLY A C 1
ATOM 853 O O . GLY A 1 110 ? -1.052 12.952 -11.654 1.00 62.22 110 GLY A O 1
ATOM 854 N N . SER A 1 111 ? -2.505 12.514 -13.304 1.00 74.94 111 SER A N 1
ATOM 855 C CA . SER A 1 111 ? -3.213 11.456 -12.576 1.00 74.94 111 SER A CA 1
ATOM 856 C C . SER A 1 111 ? -2.296 10.244 -12.388 1.00 74.94 111 SER A C 1
ATOM 858 O O . SER A 1 111 ? -1.499 9.907 -13.261 1.00 74.94 111 SER A O 1
ATOM 860 N N . SER A 1 112 ? -2.391 9.590 -11.238 1.00 81.38 112 SER A N 1
ATOM 861 C CA . SER A 1 112 ? -1.708 8.323 -10.967 1.00 81.38 112 SER A CA 1
ATOM 862 C C . SER A 1 112 ? -2.736 7.331 -10.445 1.00 81.38 112 SER A C 1
ATOM 864 O O . SER A 1 112 ? -3.695 7.734 -9.787 1.00 81.38 112 SER A O 1
ATOM 866 N N . ALA A 1 113 ? -2.535 6.052 -10.729 1.00 83.38 113 ALA A N 1
ATOM 867 C CA . ALA A 1 113 ? -3.401 4.976 -10.276 1.00 83.38 113 ALA A CA 1
ATOM 868 C C . ALA A 1 113 ? -2.552 3.826 -9.733 1.00 83.38 113 ALA A C 1
ATOM 870 O O . ALA A 1 113 ? -1.440 3.575 -10.203 1.00 83.38 113 ALA A O 1
ATOM 871 N N . ALA A 1 114 ? -3.084 3.135 -8.732 1.00 84.06 114 ALA A N 1
ATOM 872 C CA . ALA A 1 114 ? -2.530 1.889 -8.237 1.00 84.06 114 ALA A CA 1
ATOM 873 C C . ALA A 1 114 ? -3.645 0.845 -8.216 1.00 84.06 114 ALA A C 1
ATOM 875 O O . ALA A 1 114 ? -4.698 1.077 -7.622 1.00 84.06 114 ALA A O 1
ATOM 876 N N . THR A 1 115 ? -3.391 -0.297 -8.842 1.00 86.25 115 THR A N 1
ATOM 877 C CA . THR A 1 115 ? -4.303 -1.441 -8.879 1.00 86.25 115 THR A CA 1
ATOM 878 C C . THR A 1 115 ? -3.673 -2.567 -8.080 1.00 86.25 115 THR A C 1
ATOM 880 O O . THR A 1 115 ? -2.512 -2.907 -8.291 1.00 86.25 115 THR A O 1
ATOM 883 N N . ILE A 1 116 ? -4.424 -3.116 -7.129 1.00 85.31 116 ILE A N 1
ATOM 884 C CA . ILE A 1 116 ? -3.998 -4.213 -6.258 1.00 85.31 116 ILE A CA 1
ATOM 885 C C . ILE A 1 116 ? -4.823 -5.436 -6.639 1.00 85.31 116 ILE A C 1
ATOM 887 O O . ILE A 1 116 ? -6.041 -5.336 -6.760 1.00 85.31 116 ILE A O 1
ATOM 891 N N . GLY A 1 117 ? -4.177 -6.585 -6.804 1.00 86.00 117 GLY A N 1
ATOM 892 C CA . GLY A 1 117 ? -4.871 -7.838 -7.089 1.00 86.00 117 GLY A CA 1
ATOM 893 C C . GLY A 1 117 ? -4.915 -8.227 -8.562 1.00 86.00 117 GLY A C 1
ATOM 894 O O . GLY A 1 117 ? -5.302 -9.346 -8.879 1.00 86.00 117 GLY A O 1
ATOM 895 N N . ALA A 1 118 ? -4.529 -7.321 -9.460 1.00 88.50 118 ALA A N 1
ATOM 896 C CA . ALA A 1 118 ? -4.629 -7.513 -10.898 1.00 88.50 118 ALA A CA 1
ATOM 897 C C . ALA A 1 118 ? -3.601 -6.664 -11.650 1.00 88.50 118 ALA A C 1
ATOM 899 O O . ALA A 1 118 ? -3.031 -5.713 -11.113 1.00 88.50 118 ALA A O 1
ATOM 900 N N . ILE A 1 119 ? -3.396 -7.016 -12.917 1.00 87.25 119 ILE A N 1
ATOM 901 C CA . ILE A 1 119 ? -2.628 -6.211 -13.856 1.00 87.25 119 ILE A CA 1
ATOM 902 C C . ILE A 1 119 ? -3.573 -5.207 -14.522 1.00 87.25 119 ILE A C 1
ATOM 904 O O . ILE A 1 119 ? -4.519 -5.610 -15.194 1.00 87.25 119 ILE A O 1
ATOM 908 N N . ASP A 1 120 ? -3.302 -3.912 -14.366 1.00 87.00 120 ASP A N 1
ATOM 909 C CA . ASP A 1 120 ? -4.061 -2.850 -15.032 1.00 87.00 120 ASP A CA 1
ATOM 910 C C . ASP A 1 120 ? -3.739 -2.774 -16.534 1.00 87.00 120 ASP A C 1
ATOM 912 O O . ASP A 1 120 ? -2.856 -2.043 -16.985 1.00 87.00 120 ASP A O 1
ATOM 916 N N . THR A 1 121 ? -4.455 -3.564 -17.330 1.00 87.81 121 THR A N 1
ATOM 917 C CA . THR A 1 121 ? -4.279 -3.612 -18.787 1.00 87.81 121 THR A CA 1
ATOM 918 C C . THR A 1 121 ? -4.856 -2.401 -19.518 1.00 87.81 121 THR A C 1
ATOM 920 O O . THR A 1 121 ? -4.555 -2.210 -20.696 1.00 87.81 121 THR A O 1
ATOM 923 N N . GLU A 1 122 ? -5.693 -1.595 -18.858 1.00 87.56 122 GLU A N 1
ATOM 924 C CA . GLU A 1 122 ? -6.269 -0.385 -19.453 1.00 87.56 122 GLU A CA 1
ATOM 925 C C . GLU A 1 122 ? -5.214 0.720 -19.542 1.00 87.56 122 GLU A C 1
ATOM 927 O O . GLU A 1 122 ? -5.058 1.364 -20.585 1.00 87.56 122 GLU A O 1
ATOM 932 N N . HIS A 1 123 ? -4.439 0.891 -18.470 1.00 85.19 123 HIS A N 1
ATOM 933 C CA . HIS A 1 123 ? -3.404 1.916 -18.382 1.00 85.19 123 HIS A CA 1
ATOM 934 C C . HIS A 1 123 ? -2.031 1.450 -18.881 1.00 85.19 123 HIS A C 1
ATOM 936 O O . HIS A 1 123 ? -1.243 2.257 -19.386 1.00 85.19 123 HIS A O 1
ATOM 942 N N . CYS A 1 124 ? -1.733 0.154 -18.790 1.00 76.62 124 CYS A N 1
ATOM 943 C CA . CYS A 1 124 ? -0.478 -0.427 -19.252 1.00 76.62 124 CYS A CA 1
ATOM 944 C C . CYS A 1 124 ? -0.729 -1.288 -20.494 1.00 76.62 124 CYS A C 1
ATOM 946 O O . CYS A 1 124 ? -0.990 -2.491 -20.417 1.00 76.62 124 CYS A O 1
ATOM 948 N N . LYS A 1 125 ? -0.654 -0.655 -21.671 1.00 74.50 125 LYS A N 1
ATOM 949 C CA . LYS A 1 125 ? -0.807 -1.358 -22.950 1.00 74.50 125 LYS A CA 1
ATOM 950 C C . LYS A 1 125 ? 0.301 -2.405 -23.127 1.00 74.50 125 LYS A C 1
ATOM 952 O O . LYS A 1 125 ? 1.447 -2.200 -22.741 1.00 74.50 125 LYS A O 1
ATOM 957 N N . SER A 1 126 ? -0.084 -3.535 -23.711 1.00 69.31 126 SER A N 1
ATOM 958 C CA . SER A 1 126 ? 0.676 -4.782 -23.832 1.00 69.31 126 SER A CA 1
ATOM 959 C C . SER A 1 126 ? 2.123 -4.620 -24.322 1.00 69.31 126 SER A C 1
ATOM 961 O O . SER A 1 126 ? 2.335 -4.133 -25.430 1.00 69.31 126 SER A O 1
ATOM 963 N N . ASN A 1 127 ? 3.076 -5.073 -23.498 1.00 75.06 127 ASN A N 1
ATOM 964 C CA . ASN A 1 127 ? 4.409 -5.631 -23.803 1.00 75.06 127 ASN A CA 1
ATOM 965 C C . ASN A 1 127 ? 5.211 -5.649 -22.494 1.00 75.06 127 ASN A C 1
ATOM 967 O O . ASN A 1 127 ? 6.116 -4.848 -22.265 1.00 75.06 127 ASN A O 1
ATOM 971 N N . TRP A 1 128 ? 4.800 -6.529 -21.586 1.00 80.62 128 TRP A N 1
ATOM 972 C CA . TRP A 1 128 ? 5.352 -6.606 -20.239 1.00 80.62 128 TRP A CA 1
ATOM 973 C C . TRP A 1 128 ? 6.727 -7.260 -20.269 1.00 80.62 128 TRP A C 1
ATOM 975 O O . TRP A 1 128 ? 6.876 -8.381 -20.755 1.00 80.62 128 TRP A O 1
ATOM 985 N N . ILE A 1 129 ? 7.720 -6.572 -19.716 1.00 84.12 129 ILE A N 1
ATOM 986 C CA . ILE A 1 129 ? 9.047 -7.137 -19.495 1.00 84.12 129 ILE A CA 1
ATOM 987 C C . ILE A 1 129 ? 9.153 -7.463 -18.012 1.00 84.12 129 ILE A C 1
ATOM 989 O O . ILE A 1 129 ? 9.129 -6.572 -17.165 1.00 84.12 129 ILE A O 1
ATOM 993 N N . PHE A 1 130 ? 9.265 -8.751 -17.703 1.00 84.25 130 PHE A N 1
ATOM 994 C CA . PHE A 1 130 ? 9.507 -9.212 -16.343 1.00 84.25 130 PHE A CA 1
ATOM 995 C C . PHE A 1 130 ? 11.009 -9.273 -16.095 1.00 84.25 130 PHE A C 1
ATOM 997 O O . PHE A 1 130 ? 11.730 -9.987 -16.790 1.00 84.25 130 PHE A O 1
ATOM 1004 N N . VAL A 1 131 ? 11.471 -8.536 -15.088 1.00 85.31 131 VAL A N 1
ATOM 1005 C CA . VAL A 1 131 ? 12.864 -8.572 -14.643 1.00 85.31 131 VAL A CA 1
ATOM 1006 C C . VAL A 1 131 ? 12.906 -9.240 -13.268 1.00 85.31 131 VAL A C 1
ATOM 1008 O O . VAL A 1 131 ? 12.227 -8.765 -12.354 1.00 85.31 131 VAL A O 1
ATOM 1011 N N . PRO A 1 132 ? 13.663 -10.339 -13.094 1.00 84.75 132 PRO A N 1
ATOM 1012 C CA . PRO A 1 132 ? 13.816 -10.972 -11.792 1.00 84.75 132 PRO A CA 1
ATOM 1013 C C . PRO A 1 132 ? 14.378 -9.996 -10.757 1.00 84.75 132 PRO A C 1
ATOM 1015 O O . PRO A 1 132 ? 15.326 -9.254 -11.030 1.00 84.75 132 PRO A O 1
ATOM 1018 N N . GLN A 1 133 ? 13.808 -10.020 -9.554 1.00 78.88 133 GLN A N 1
ATOM 1019 C CA . GLN A 1 133 ? 14.330 -9.236 -8.442 1.00 78.88 133 GLN A CA 1
ATOM 1020 C C . GLN A 1 133 ? 15.682 -9.781 -7.985 1.00 78.88 133 GLN A C 1
ATOM 1022 O O . GLN A 1 133 ? 15.898 -10.991 -7.907 1.00 78.88 133 GLN A O 1
ATOM 1027 N N . VAL A 1 134 ? 16.573 -8.870 -7.610 1.00 82.12 134 VAL A N 1
ATOM 1028 C CA . VAL A 1 134 ? 17.790 -9.184 -6.867 1.00 82.12 134 VAL A CA 1
ATOM 1029 C C . VAL A 1 134 ? 17.480 -8.905 -5.404 1.00 82.12 134 VAL A C 1
ATOM 1031 O O . VAL A 1 134 ? 17.439 -7.748 -4.985 1.00 82.12 134 VAL A O 1
ATOM 1034 N N . TYR A 1 135 ? 17.200 -9.958 -4.637 1.00 66.19 135 TYR A N 1
ATOM 1035 C CA . TYR A 1 135 ? 16.819 -9.808 -3.236 1.00 66.19 135 TYR A CA 1
ATOM 1036 C C . TYR A 1 135 ? 17.968 -9.197 -2.421 1.00 66.19 135 TYR A C 1
ATOM 1038 O O . TYR A 1 135 ? 19.063 -9.758 -2.343 1.00 66.19 135 TYR A O 1
ATOM 1046 N N . LYS A 1 136 ? 17.698 -8.047 -1.802 1.00 64.94 136 LYS A N 1
ATOM 1047 C CA . LYS A 1 136 ? 18.508 -7.438 -0.745 1.00 64.94 136 LYS A CA 1
ATOM 1048 C C . LYS A 1 136 ? 17.551 -7.017 0.363 1.00 64.94 136 LYS A C 1
ATOM 1050 O O . LYS A 1 136 ? 16.595 -6.303 0.075 1.00 64.94 136 LYS A O 1
ATOM 1055 N N . GLU A 1 137 ? 17.811 -7.453 1.595 1.00 60.81 137 GLU A N 1
ATOM 1056 C CA . GLU A 1 137 ? 16.912 -7.252 2.747 1.00 60.81 137 GLU A CA 1
ATOM 1057 C C . GLU A 1 137 ? 16.509 -5.782 2.962 1.00 60.81 137 GLU A C 1
ATOM 1059 O O . GLU A 1 137 ? 15.386 -5.515 3.378 1.00 60.81 137 GLU A O 1
ATOM 1064 N N . ASP A 1 138 ? 17.374 -4.829 2.601 1.00 61.28 138 ASP A N 1
ATOM 1065 C CA . ASP A 1 138 ? 17.123 -3.392 2.772 1.00 61.28 138 ASP A CA 1
ATOM 1066 C C . ASP A 1 138 ? 16.568 -2.669 1.529 1.00 61.28 138 ASP A C 1
ATOM 1068 O O . ASP A 1 138 ? 16.238 -1.485 1.606 1.00 61.28 138 ASP A O 1
ATOM 1072 N N . HIS A 1 139 ? 16.450 -3.343 0.379 1.00 64.19 139 HIS A N 1
ATOM 1073 C CA . HIS A 1 139 ? 15.972 -2.729 -0.867 1.00 64.19 139 HIS A CA 1
ATOM 1074 C C . HIS A 1 139 ? 14.983 -3.639 -1.603 1.00 64.19 139 HIS A C 1
ATOM 1076 O O . HIS A 1 139 ? 15.326 -4.218 -2.648 1.00 64.19 139 HIS A O 1
ATOM 1082 N N . PRO A 1 140 ? 13.748 -3.765 -1.082 1.00 66.56 140 PRO A N 1
ATOM 1083 C CA . PRO A 1 140 ? 12.697 -4.486 -1.782 1.00 66.56 140 PRO A CA 1
ATOM 1084 C C . PRO A 1 140 ? 12.489 -3.864 -3.173 1.00 66.56 140 PRO A C 1
ATOM 1086 O O . PRO A 1 140 ? 12.618 -2.654 -3.346 1.00 66.56 140 PRO A O 1
ATOM 1089 N N . TYR A 1 141 ? 12.205 -4.700 -4.174 1.00 76.12 141 TYR A N 1
ATOM 1090 C CA . TYR A 1 141 ? 12.015 -4.300 -5.581 1.00 76.12 141 TYR A CA 1
ATOM 1091 C C . TYR A 1 141 ? 13.277 -3.862 -6.356 1.00 76.12 141 TYR A C 1
ATOM 1093 O O . TYR A 1 141 ? 13.166 -3.225 -7.402 1.00 76.12 141 TYR A O 1
ATOM 1101 N N . SER A 1 142 ? 14.476 -4.251 -5.912 1.00 78.50 142 SER A N 1
ATOM 1102 C CA . SER A 1 142 ? 15.717 -4.045 -6.682 1.00 78.50 142 SER A CA 1
ATOM 1103 C C . SER A 1 142 ? 15.875 -5.047 -7.829 1.00 78.50 142 SER A C 1
ATOM 1105 O O . SER A 1 142 ? 15.551 -6.225 -7.682 1.00 78.50 142 SER A O 1
ATOM 1107 N N . PHE A 1 143 ? 16.449 -4.616 -8.954 1.00 84.38 143 PHE A N 1
ATOM 1108 C CA . PHE A 1 143 ? 16.782 -5.475 -10.096 1.00 84.38 143 PHE A CA 1
ATOM 1109 C C . PHE A 1 143 ? 18.074 -5.017 -10.790 1.00 84.38 143 PHE A C 1
ATOM 1111 O O . PHE A 1 143 ? 18.551 -3.903 -10.570 1.00 84.38 143 PHE A O 1
ATOM 1118 N N . HIS A 1 144 ? 18.673 -5.893 -11.603 1.00 84.50 144 HIS A N 1
ATOM 1119 C CA . HIS A 1 144 ? 19.887 -5.576 -12.357 1.00 84.50 144 HIS A CA 1
ATOM 1120 C C . HIS A 1 144 ? 19.553 -4.854 -13.669 1.00 84.50 144 HIS A C 1
ATOM 1122 O O . HIS A 1 144 ? 18.660 -5.278 -14.401 1.00 84.50 144 HIS A O 1
ATOM 1128 N N . VAL A 1 145 ? 20.304 -3.796 -13.981 1.00 83.56 145 VAL A N 1
ATOM 1129 C CA . VAL A 1 145 ? 20.226 -3.058 -15.249 1.00 83.56 145 VAL A CA 1
ATOM 1130 C C . VAL A 1 145 ? 21.571 -3.197 -15.958 1.00 83.56 145 VAL A C 1
ATOM 1132 O O . VAL A 1 145 ? 22.596 -2.823 -15.392 1.00 83.56 145 VAL A O 1
ATOM 1135 N N . SER A 1 146 ? 21.573 -3.752 -17.175 1.00 83.81 146 SER A N 1
ATOM 1136 C CA . SER A 1 146 ? 22.809 -4.055 -17.916 1.00 83.81 146 SER A CA 1
ATOM 1137 C C . SER A 1 146 ? 23.539 -2.810 -18.424 1.00 83.81 146 SER A C 1
ATOM 1139 O O . SER A 1 146 ? 24.766 -2.790 -18.452 1.00 83.81 146 SER A O 1
ATOM 1141 N N . SER A 1 147 ? 22.804 -1.771 -18.822 1.00 86.25 147 SER A N 1
ATOM 1142 C CA . SER A 1 147 ? 23.362 -0.486 -19.246 1.00 86.25 147 SER A CA 1
ATOM 1143 C C . SER A 1 147 ? 22.329 0.634 -19.100 1.00 86.25 147 SER A C 1
ATOM 1145 O O . SER A 1 147 ? 21.122 0.398 -19.143 1.00 86.25 147 SER A O 1
ATOM 1147 N N . VAL A 1 148 ? 22.815 1.863 -18.923 1.00 82.88 148 VAL A N 1
ATOM 1148 C CA . VAL A 1 148 ? 22.019 3.094 -18.997 1.00 82.88 148 VAL A CA 1
ATOM 1149 C C . VAL A 1 148 ? 22.661 3.967 -20.064 1.00 82.88 148 VAL A C 1
ATOM 1151 O O . VAL A 1 148 ? 23.820 4.355 -19.928 1.00 82.88 148 VAL A O 1
ATOM 1154 N N . GLU A 1 149 ? 21.924 4.262 -21.129 1.00 83.31 149 GLU A N 1
ATOM 1155 C CA . GLU A 1 149 ? 22.364 5.198 -22.160 1.00 83.31 149 GLU A CA 1
ATOM 1156 C C . GLU A 1 149 ? 21.786 6.585 -21.871 1.00 83.31 149 GLU A C 1
ATOM 1158 O O . GLU A 1 149 ? 20.593 6.735 -21.611 1.00 83.31 149 GLU A O 1
ATOM 1163 N N . MET A 1 150 ? 22.637 7.610 -21.907 1.00 75.50 150 MET A N 1
ATOM 1164 C CA . MET A 1 150 ? 22.230 9.000 -21.717 1.00 75.50 150 MET A CA 1
ATOM 1165 C C . MET A 1 150 ? 22.405 9.762 -23.029 1.00 75.50 150 MET A C 1
ATOM 1167 O O . MET A 1 150 ? 23.523 9.934 -23.511 1.00 75.50 150 MET A O 1
ATOM 1171 N N . THR A 1 151 ? 21.306 10.259 -23.593 1.00 74.75 151 THR A N 1
ATOM 1172 C CA . THR A 1 151 ? 21.348 11.170 -24.742 1.00 74.75 151 THR A CA 1
ATOM 1173 C C . THR A 1 151 ? 21.310 12.613 -24.247 1.00 74.75 151 THR A C 1
ATOM 1175 O O . THR A 1 151 ? 20.295 13.079 -23.733 1.00 74.75 151 THR A O 1
ATOM 1178 N N . LEU A 1 152 ? 22.420 13.339 -24.399 1.00 70.12 152 LEU A N 1
ATOM 1179 C CA . LEU A 1 152 ? 22.477 14.779 -24.144 1.00 70.12 152 LEU A CA 1
ATOM 1180 C C . LEU A 1 152 ? 22.122 15.530 -25.431 1.00 70.12 152 LEU A C 1
ATOM 1182 O O . LEU A 1 152 ? 22.932 15.616 -26.354 1.00 70.12 152 LEU A O 1
ATOM 1186 N N . ASN A 1 153 ? 20.917 16.093 -25.494 1.00 66.25 153 ASN A N 1
ATOM 1187 C CA . ASN A 1 153 ? 20.536 16.974 -26.593 1.00 66.25 153 ASN A CA 1
ATOM 1188 C C . ASN A 1 153 ? 21.207 18.348 -26.421 1.00 66.25 153 ASN A C 1
ATOM 1190 O O . ASN A 1 153 ? 20.734 19.179 -25.656 1.00 66.25 153 ASN A O 1
ATOM 1194 N N . GLY A 1 154 ? 22.316 18.547 -27.140 1.00 48.22 154 GLY A N 1
ATOM 1195 C CA . GLY A 1 154 ? 22.847 19.835 -27.602 1.00 48.22 154 GLY A CA 1
ATOM 1196 C C . GLY A 1 154 ? 23.081 20.931 -26.559 1.00 48.22 154 GLY A C 1
ATOM 1197 O O . GLY A 1 154 ? 22.216 21.768 -26.317 1.00 48.22 154 GLY A O 1
ATOM 1198 N N . THR A 1 155 ? 24.316 21.059 -26.070 1.00 49.25 155 THR A N 1
ATOM 1199 C CA . THR A 1 155 ? 24.830 22.385 -25.710 1.00 49.25 155 THR A CA 1
ATOM 1200 C C . THR A 1 155 ? 24.994 23.191 -26.996 1.00 49.25 155 THR A C 1
ATOM 1202 O O . THR A 1 155 ? 25.828 22.863 -27.841 1.00 49.25 155 THR A O 1
ATOM 1205 N N . ASN A 1 156 ? 24.191 24.247 -27.153 1.00 52.69 156 ASN A N 1
ATOM 1206 C CA . ASN A 1 156 ? 24.476 25.307 -28.116 1.00 52.69 156 ASN A CA 1
ATOM 1207 C C . ASN A 1 156 ? 25.893 25.822 -27.833 1.00 52.69 156 ASN A C 1
ATOM 1209 O O . ASN A 1 156 ? 26.130 26.482 -26.822 1.00 52.69 156 ASN A O 1
ATOM 1213 N N . LYS A 1 157 ? 26.841 25.469 -28.703 1.00 47.50 157 LYS A N 1
ATOM 1214 C CA . LYS A 1 157 ? 28.141 26.130 -28.763 1.00 47.50 157 LYS A CA 1
ATOM 1215 C C . LYS A 1 157 ? 27.898 27.506 -29.381 1.00 47.50 157 LYS A C 1
ATOM 1217 O O . LYS A 1 157 ? 27.693 27.584 -30.589 1.00 47.50 157 LYS A O 1
ATOM 1222 N N . ASN A 1 158 ? 27.867 28.540 -28.544 1.00 47.78 158 ASN A N 1
ATOM 1223 C CA . ASN A 1 158 ? 28.193 29.899 -28.976 1.00 47.78 158 ASN A CA 1
ATOM 1224 C C . ASN A 1 158 ? 29.709 30.070 -28.925 1.00 47.78 158 ASN A C 1
ATOM 1226 O O . ASN A 1 158 ? 30.304 29.589 -27.931 1.00 47.78 158 ASN A O 1
#

pLDDT: mean 74.81, std 12.45, range [46.09, 92.81]

Sequence (158 aa):
MALANISFGTPRKFPQTFIVATDFFSLGYLILIDWKADLDNVSHFLPDKNTFNSSNSSTFTGRNVNFTSDFAPSIVRGPSNLPSVLNQIVGVLDAPVITIWNNNTNFGNGSSAATIGAIDTEHCKSNWIFVPQVYKEDHPYSFHVSSVEMTLNGTNKN

Organism: NCBI:txid166011

Foldseek 3Di:
DAWDWDWDAAFPPDTQIDTDDDDPLAPQDDDFAAPPDPCVVVPPDDPDNRHDDLVRHPPDDDDDADWDWDDPPTHGDDPPPDDHPLRVCCVVACHSDKDKAWDPPDPPDTHIDIDGRDDPCVRDPDDDDDFDADDDPNDPPHGDDPDDDDDDPDDPDD